Protein AF-A0A6B0ULX7-F1 (afdb_monomer_lite)

Structure (mmCIF, N/CA/C/O backbone):
data_AF-A0A6B0ULX7-F1
#
_entry.id   AF-A0A6B0ULX7-F1
#
loop_
_atom_site.group_PDB
_atom_site.id
_atom_site.type_symbol
_atom_site.label_atom_id
_atom_site.label_alt_id
_atom_site.label_comp_id
_atom_site.label_asym_id
_atom_site.label_entity_id
_atom_site.label_seq_id
_atom_site.pdbx_PDB_ins_code
_atom_site.Cartn_x
_atom_site.Cartn_y
_atom_site.Cartn_z
_atom_site.occupancy
_atom_site.B_iso_or_equiv
_atom_site.auth_seq_id
_atom_site.auth_comp_id
_atom_site.auth_asym_id
_atom_site.auth_atom_id
_atom_site.pdbx_PDB_model_num
ATOM 1 N N . MET A 1 1 ? -38.763 -68.407 -36.809 1.00 43.56 1 MET A N 1
ATOM 2 C CA . MET A 1 1 ? -37.306 -68.536 -36.599 1.00 43.56 1 MET A CA 1
ATOM 3 C C . MET A 1 1 ? -36.903 -67.438 -35.627 1.00 43.56 1 MET A C 1
ATOM 5 O O . MET A 1 1 ? -36.854 -66.283 -36.019 1.00 43.56 1 MET A O 1
ATOM 9 N N . PHE A 1 2 ? -36.802 -67.771 -34.339 1.00 36.34 2 PHE A N 1
ATOM 10 C CA . PHE A 1 2 ? -36.531 -66.817 -33.260 1.00 36.34 2 PHE A CA 1
ATOM 11 C C . PHE A 1 2 ? -35.017 -66.651 -33.113 1.00 36.34 2 PHE A C 1
ATOM 13 O O . PHE A 1 2 ? -34.326 -67.631 -32.850 1.00 36.34 2 PHE A O 1
ATOM 20 N N . VAL A 1 3 ? -34.499 -65.438 -33.305 1.00 40.62 3 VAL A N 1
ATOM 21 C CA . VAL A 1 3 ? -33.088 -65.125 -33.046 1.00 40.62 3 VAL A CA 1
ATOM 22 C C . VAL A 1 3 ? -33.000 -64.550 -31.637 1.00 40.62 3 VAL A C 1
ATOM 24 O O . VAL A 1 3 ? -33.463 -63.442 -31.378 1.00 40.62 3 VAL A O 1
ATOM 27 N N . ALA A 1 4 ? -32.459 -65.343 -30.714 1.00 41.19 4 ALA A N 1
ATOM 28 C CA . ALA A 1 4 ? -32.160 -64.922 -29.354 1.00 41.19 4 ALA A CA 1
ATOM 29 C C . ALA A 1 4 ? -30.927 -64.007 -29.373 1.00 41.19 4 ALA A C 1
ATOM 31 O O . ALA A 1 4 ? -29.826 -64.450 -29.694 1.00 41.19 4 ALA A O 1
ATOM 32 N N . VAL A 1 5 ? -31.110 -62.730 -29.041 1.00 51.34 5 VAL A N 1
ATOM 33 C CA . VAL A 1 5 ? -30.002 -61.791 -28.834 1.00 51.34 5 VAL A CA 1
ATOM 34 C C . VAL A 1 5 ? -29.689 -61.782 -27.341 1.00 51.34 5 VAL A C 1
ATOM 36 O O . VAL A 1 5 ? -30.447 -61.245 -26.536 1.00 51.34 5 VAL A O 1
ATOM 39 N N . LEU A 1 6 ? -28.595 -62.444 -26.967 1.00 43.62 6 LEU A N 1
ATOM 40 C CA . LEU A 1 6 ? -28.066 -62.436 -25.607 1.00 43.62 6 LEU A CA 1
ATOM 41 C C . LEU A 1 6 ? -27.432 -61.066 -25.327 1.00 43.62 6 LEU A C 1
ATOM 43 O O . LEU A 1 6 ? -26.427 -60.703 -25.935 1.00 43.62 6 LEU A O 1
ATOM 47 N N . PHE A 1 7 ? -28.017 -60.310 -24.399 1.00 40.91 7 PHE A N 1
ATOM 48 C CA . PHE A 1 7 ? -27.411 -59.103 -23.843 1.00 40.91 7 PHE A CA 1
ATOM 49 C C . PHE A 1 7 ? -26.293 -59.503 -22.875 1.00 40.91 7 PHE A C 1
ATOM 51 O O . PHE A 1 7 ? -26.561 -60.060 -21.812 1.00 40.91 7 PHE A O 1
ATOM 58 N N . ILE A 1 8 ? -25.041 -59.206 -23.225 1.00 42.62 8 ILE A N 1
ATOM 59 C CA . ILE A 1 8 ? -23.919 -59.245 -22.281 1.00 42.62 8 ILE A CA 1
ATOM 60 C C . ILE A 1 8 ? -23.805 -57.843 -21.664 1.00 42.62 8 ILE A C 1
ATOM 62 O O . ILE A 1 8 ? -23.495 -56.900 -22.395 1.00 42.62 8 ILE A O 1
ATOM 66 N N . PRO A 1 9 ? -24.039 -57.652 -20.352 1.00 42.03 9 PRO A N 1
ATOM 67 C CA . PRO A 1 9 ? -23.754 -56.380 -19.713 1.00 42.03 9 PRO A CA 1
ATOM 68 C C . PRO A 1 9 ? -22.242 -56.296 -19.489 1.00 42.03 9 PRO A C 1
ATOM 70 O O . PRO A 1 9 ? -21.699 -56.928 -18.585 1.00 42.03 9 PRO A O 1
ATOM 73 N N . VAL A 1 10 ? -21.540 -55.522 -20.316 1.00 46.59 10 VAL A N 1
ATOM 74 C CA . VAL A 1 10 ? -20.155 -55.145 -20.014 1.00 46.59 10 VAL A CA 1
ATOM 75 C C . VAL A 1 10 ? -20.205 -53.967 -19.046 1.00 46.59 10 VAL A C 1
ATOM 77 O O . VAL A 1 10 ? -20.357 -52.814 -19.440 1.00 46.59 10 VAL A O 1
ATOM 80 N N . VAL A 1 11 ? -20.111 -54.275 -17.754 1.00 48.19 11 VAL A N 1
ATOM 81 C CA . VAL A 1 11 ? -19.769 -53.302 -16.713 1.00 48.19 11 VAL A CA 1
ATOM 82 C C . VAL A 1 11 ? -18.309 -52.903 -16.935 1.00 48.19 11 VAL A C 1
ATOM 84 O O . VAL A 1 11 ? -17.401 -53.662 -16.606 1.00 48.19 11 VAL A O 1
ATOM 87 N N . ALA A 1 12 ? -18.075 -51.726 -17.516 1.00 52.12 12 ALA A N 1
ATOM 88 C CA . ALA A 1 12 ? -16.763 -51.085 -17.538 1.00 52.12 12 ALA A CA 1
ATOM 89 C C . ALA A 1 12 ? -16.766 -49.955 -16.500 1.00 52.12 12 ALA A C 1
ATOM 91 O O . ALA A 1 12 ? -17.536 -49.002 -16.599 1.00 52.12 12 ALA A O 1
ATOM 92 N N . GLY A 1 13 ? -15.960 -50.147 -15.456 1.00 39.81 13 GLY A N 1
ATOM 93 C CA . GLY A 1 13 ? -15.880 -49.303 -14.270 1.00 39.81 13 GLY A CA 1
ATOM 94 C C . G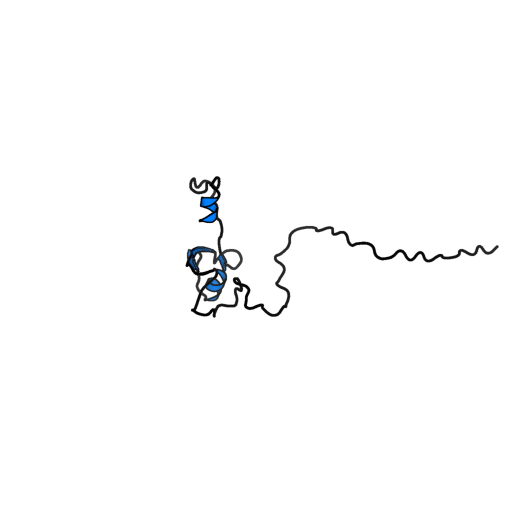LY A 1 13 ? -15.346 -47.887 -14.502 1.00 39.81 13 GLY A C 1
ATOM 95 O O . GLY A 1 13 ? -14.787 -47.553 -15.543 1.00 39.81 13 GLY A O 1
ATOM 96 N N . ASN A 1 14 ? -15.523 -47.076 -13.459 1.00 49.00 14 ASN A N 1
ATOM 97 C CA . ASN A 1 14 ? -15.045 -45.705 -13.310 1.00 49.00 14 ASN A CA 1
ATOM 98 C C . ASN A 1 14 ? -13.589 -45.521 -13.766 1.00 49.00 14 ASN A C 1
ATOM 100 O O . ASN A 1 14 ? -12.676 -46.082 -13.160 1.00 49.00 14 ASN A O 1
ATOM 104 N N . VAL A 1 15 ? -13.372 -44.639 -14.745 1.00 38.78 15 VAL A N 1
ATOM 105 C CA . VAL A 1 15 ? -12.058 -44.085 -15.096 1.00 38.78 15 VAL A CA 1
ATOM 106 C C . VAL A 1 15 ? -12.240 -42.595 -15.403 1.00 38.78 15 VAL A C 1
ATOM 108 O O . VAL A 1 15 ? -12.795 -42.226 -16.426 1.00 38.78 15 VAL A O 1
ATOM 111 N N . PHE A 1 16 ? -11.784 -41.781 -14.449 1.00 40.47 16 PHE A N 1
ATOM 112 C CA . PHE A 1 16 ? -11.215 -40.436 -14.579 1.00 40.47 16 PHE A CA 1
ATOM 113 C C . PHE A 1 16 ? -12.002 -39.319 -15.301 1.00 40.47 16 PHE A C 1
ATOM 115 O O . PHE A 1 16 ? -12.246 -39.313 -16.501 1.00 40.47 16 PHE A O 1
ATOM 122 N N . MET A 1 17 ? -12.309 -38.301 -14.495 1.00 43.44 17 MET A N 1
ATOM 123 C CA . MET A 1 17 ? -12.742 -36.957 -14.859 1.00 43.44 17 MET A CA 1
ATOM 124 C C . MET A 1 17 ? -11.572 -36.184 -15.487 1.00 43.44 17 MET A C 1
ATOM 126 O O . MET A 1 17 ? -10.566 -35.991 -14.811 1.00 43.44 17 MET A O 1
ATOM 130 N N . GLU A 1 18 ? -11.720 -35.690 -16.720 1.00 35.31 18 GLU A N 1
ATOM 131 C CA . GLU A 1 18 ? -10.783 -34.729 -17.321 1.00 35.31 18 GLU A CA 1
ATOM 132 C C . GLU A 1 18 ? -11.512 -33.400 -17.574 1.00 35.31 18 GLU A C 1
ATOM 134 O O . GLU A 1 18 ? -12.526 -33.309 -18.268 1.00 35.31 18 GLU A O 1
ATOM 139 N N . SER A 1 19 ? -11.007 -32.366 -16.917 1.00 45.66 19 SER A N 1
ATOM 140 C CA . SER A 1 19 ? -11.533 -31.011 -16.826 1.00 45.66 19 SER A CA 1
ATOM 141 C C . SER A 1 19 ? -11.401 -30.211 -18.127 1.00 45.66 19 SER A C 1
ATOM 143 O O . SER A 1 19 ? -10.290 -29.994 -18.605 1.00 45.66 19 SER A O 1
ATOM 145 N N . SER A 1 20 ? -12.490 -29.612 -18.618 1.00 37.16 20 SER A N 1
ATOM 146 C CA . SER A 1 20 ? -12.404 -28.458 -19.526 1.00 37.16 20 SER A CA 1
ATOM 147 C C 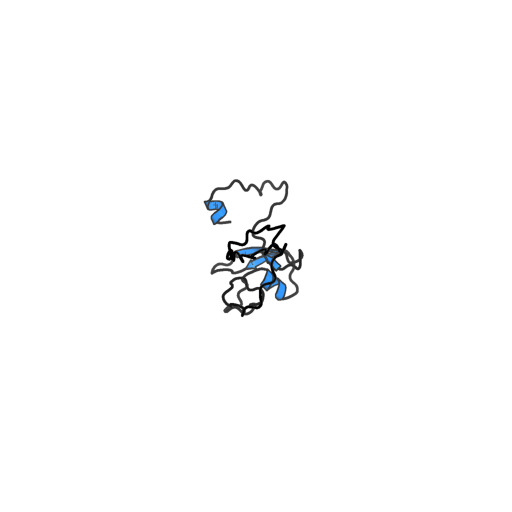. SER A 1 20 ? -12.706 -27.172 -18.756 1.00 37.16 20 SER A C 1
ATOM 149 O O . SER A 1 20 ? -13.832 -26.671 -18.743 1.00 37.16 20 SER A O 1
ATOM 151 N N . PHE A 1 21 ? -11.672 -26.661 -18.088 1.00 39.09 21 PHE A N 1
ATOM 152 C CA . PHE A 1 21 ? -11.641 -25.390 -17.367 1.00 39.09 21 PHE A CA 1
ATOM 153 C C . PHE A 1 21 ? -11.824 -24.223 -18.354 1.00 39.09 21 PHE A C 1
ATOM 155 O O . PHE A 1 21 ? -10.864 -23.653 -18.874 1.00 39.09 21 PHE A O 1
ATOM 162 N N . ARG A 1 22 ? -13.074 -23.869 -18.672 1.00 39.75 22 ARG A N 1
ATOM 163 C CA . ARG A 1 22 ? -13.369 -22.620 -19.379 1.00 39.75 22 ARG A CA 1
ATOM 164 C C . ARG A 1 22 ? -13.449 -21.477 -18.369 1.00 39.75 22 ARG A C 1
ATOM 166 O O . ARG A 1 22 ? -14.460 -21.328 -17.703 1.00 39.75 22 ARG A O 1
ATOM 173 N N . ARG A 1 23 ? -12.418 -20.629 -18.435 1.00 40.56 23 ARG A N 1
ATOM 174 C CA . ARG A 1 23 ? -12.406 -19.188 -18.127 1.00 40.56 23 ARG A CA 1
ATOM 175 C C . ARG A 1 23 ? -12.579 -18.788 -16.657 1.00 40.56 23 ARG A C 1
ATOM 177 O O . ARG A 1 23 ? -13.682 -18.773 -16.147 1.00 40.56 23 ARG A O 1
ATOM 184 N N . VAL A 1 24 ? -11.456 -18.299 -16.119 1.00 38.41 24 VAL A N 1
ATOM 185 C CA . VAL A 1 24 ? -11.307 -17.297 -15.048 1.00 38.41 24 VAL A CA 1
ATOM 186 C C . VAL A 1 24 ? -11.930 -17.691 -13.702 1.00 38.41 24 VAL A C 1
ATOM 188 O O . VAL A 1 24 ? -13.150 -17.726 -13.588 1.00 38.41 24 VAL A O 1
ATOM 191 N N . PRO A 1 25 ? -11.128 -17.922 -12.645 1.00 38.44 25 PRO A N 1
ATOM 192 C CA . PRO A 1 25 ? -11.690 -18.002 -11.311 1.00 38.44 25 PRO A CA 1
ATOM 193 C C . PRO A 1 25 ? -12.182 -16.602 -10.934 1.00 38.44 25 PRO A C 1
ATOM 195 O O . PRO A 1 25 ? -11.396 -15.710 -10.614 1.00 38.44 25 PRO A O 1
ATOM 198 N N . GLU A 1 26 ? -13.496 -16.411 -10.990 1.00 41.69 26 GLU A N 1
ATOM 199 C CA . GLU A 1 26 ? -14.169 -15.489 -10.089 1.00 41.69 26 GLU A CA 1
ATOM 200 C C . GLU A 1 26 ? -13.689 -15.850 -8.682 1.00 41.69 26 GLU A C 1
ATOM 202 O O . GLU A 1 26 ? -13.646 -17.030 -8.330 1.00 41.69 26 GLU A O 1
ATOM 207 N N . ILE A 1 27 ? -13.203 -14.852 -7.945 1.00 47.12 27 ILE A N 1
ATOM 208 C CA . ILE A 1 27 ? -12.759 -14.937 -6.549 1.00 47.12 27 ILE A CA 1
ATOM 209 C C . ILE A 1 27 ? -13.863 -15.620 -5.747 1.00 47.12 27 ILE A C 1
ATOM 211 O O . ILE A 1 27 ? -14.766 -14.964 -5.239 1.00 47.12 27 ILE A O 1
ATOM 215 N N . THR A 1 28 ? -13.804 -16.950 -5.697 1.00 44.81 28 THR A N 1
ATOM 216 C CA . THR A 1 28 ? -14.829 -17.791 -5.104 1.00 44.81 28 THR A CA 1
ATOM 217 C C . THR A 1 28 ? -15.033 -17.319 -3.685 1.00 44.81 28 THR A C 1
ATOM 219 O O . THR A 1 28 ? -14.113 -17.336 -2.858 1.00 44.81 28 THR A O 1
ATOM 222 N N . GLU A 1 29 ? -16.252 -16.845 -3.469 1.00 48.97 29 GLU A N 1
ATOM 223 C CA . GLU A 1 29 ? -16.895 -16.631 -2.195 1.00 48.97 29 GLU A CA 1
ATOM 224 C C . GLU A 1 29 ? -16.397 -17.696 -1.212 1.00 48.97 29 GLU A C 1
ATOM 226 O O . GLU A 1 29 ? -16.453 -18.901 -1.476 1.00 48.97 29 GLU A O 1
ATOM 231 N N . ARG A 1 30 ? -15.769 -17.239 -0.125 1.00 54.09 30 ARG A N 1
ATOM 232 C CA . ARG A 1 30 ? -15.186 -18.126 0.881 1.00 54.09 30 ARG A CA 1
ATOM 233 C C . ARG A 1 30 ? -16.297 -19.044 1.382 1.00 54.09 30 ARG A C 1
ATOM 235 O O . ARG A 1 30 ? -17.223 -18.561 2.021 1.00 54.09 30 ARG A O 1
ATOM 242 N N . GLN A 1 31 ? -16.168 -20.337 1.095 1.00 45.53 31 GLN A N 1
ATOM 243 C CA . GLN A 1 31 ? -17.033 -21.379 1.634 1.00 45.53 31 GLN A CA 1
ATOM 244 C C . GLN A 1 31 ? -17.195 -21.204 3.150 1.00 45.53 31 GLN A C 1
ATOM 246 O O . GLN A 1 31 ? -16.211 -20.930 3.845 1.00 45.53 31 GLN A O 1
ATOM 251 N N . ASP A 1 32 ? -18.434 -21.377 3.620 1.00 53.84 32 ASP A N 1
ATOM 252 C CA . ASP A 1 32 ? -18.910 -21.382 5.010 1.00 53.84 32 ASP A CA 1
ATOM 253 C C . ASP A 1 32 ? -18.175 -22.415 5.895 1.00 53.84 32 ASP A C 1
ATOM 255 O O . ASP A 1 32 ? -18.725 -23.411 6.362 1.00 53.84 32 ASP A O 1
ATOM 259 N N . GLY A 1 33 ? -16.884 -22.194 6.129 1.00 56.03 33 GLY A N 1
ATOM 260 C CA . GLY A 1 33 ? -16.093 -22.853 7.160 1.00 56.03 33 GLY A CA 1
ATOM 261 C C . GLY A 1 33 ? -15.966 -21.948 8.390 1.00 56.03 33 GLY A C 1
ATOM 262 O O . GLY A 1 33 ? -15.971 -20.720 8.253 1.00 56.03 33 GLY A O 1
ATOM 263 N N . PRO A 1 34 ? -15.803 -22.503 9.607 1.00 51.34 34 PRO A N 1
ATOM 264 C CA . PRO A 1 34 ? -15.559 -21.690 10.793 1.00 51.34 34 PRO A CA 1
ATOM 265 C C . PRO A 1 34 ? -14.341 -20.796 10.541 1.00 51.34 34 PRO A C 1
ATOM 267 O O . PRO A 1 34 ? -13.265 -21.296 10.198 1.00 51.34 34 PRO A O 1
ATOM 270 N N . ARG A 1 35 ? -14.512 -19.469 10.676 1.00 54.09 35 ARG A N 1
ATOM 271 C CA . ARG A 1 35 ? -13.434 -18.485 10.495 1.00 54.09 35 ARG A CA 1
ATOM 272 C C . ARG A 1 35 ? -12.235 -18.903 11.334 1.00 54.09 35 ARG A C 1
ATOM 274 O O . ARG A 1 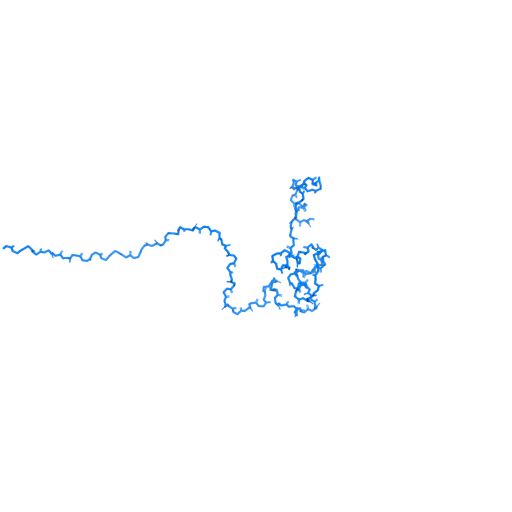35 ? -12.214 -18.742 12.552 1.00 54.09 35 ARG A O 1
ATOM 281 N N . LYS A 1 36 ? -11.214 -19.429 10.668 1.00 51.19 36 LYS A N 1
ATOM 282 C CA . LYS A 1 36 ? -9.929 -19.704 11.290 1.00 51.19 36 LYS A CA 1
ATOM 283 C C . LYS A 1 36 ? -9.310 -18.357 11.665 1.00 51.19 36 LYS A C 1
ATOM 285 O O . LYS A 1 36 ? -8.843 -17.612 10.807 1.00 51.19 36 LYS A O 1
ATOM 290 N N . THR A 1 37 ? -9.334 -18.047 12.961 1.00 50.25 37 THR A N 1
ATOM 291 C CA . THR A 1 37 ? -8.893 -16.786 13.599 1.00 50.25 37 THR A CA 1
ATOM 292 C C . THR A 1 37 ? -7.422 -16.422 13.339 1.00 50.25 37 THR A C 1
ATOM 294 O O . THR A 1 37 ? -6.974 -15.326 13.675 1.00 50.25 37 THR A O 1
ATOM 297 N N . TYR A 1 38 ? -6.680 -17.329 12.706 1.00 53.44 38 TYR A N 1
ATOM 298 C CA . TYR A 1 38 ? -5.265 -17.252 12.353 1.00 53.44 38 TYR A CA 1
ATOM 299 C C . TYR A 1 38 ? -5.002 -16.813 10.907 1.00 53.44 38 TYR A C 1
ATOM 301 O O . TYR A 1 38 ? -3.843 -16.683 10.518 1.00 53.44 38 TYR A O 1
ATOM 309 N N . MET A 1 39 ? -6.028 -16.519 10.103 1.00 62.88 39 MET A N 1
ATOM 310 C CA . MET A 1 39 ? -5.788 -15.848 8.827 1.00 62.88 39 MET A CA 1
ATOM 311 C C . MET A 1 39 ? -5.294 -14.427 9.115 1.00 62.88 39 MET A C 1
ATOM 313 O O . MET A 1 39 ? -6.051 -13.558 9.549 1.00 62.88 39 MET A O 1
ATOM 317 N N . LEU A 1 40 ? -3.994 -14.196 8.902 1.00 67.44 40 LEU A N 1
ATOM 318 C CA . LEU A 1 40 ? -3.342 -12.897 9.083 1.00 67.44 40 LEU A CA 1
ATOM 319 C C . LEU A 1 40 ? -4.154 -11.775 8.418 1.00 67.44 40 LEU A C 1
ATOM 321 O O . LEU A 1 40 ? -4.326 -10.710 9.005 1.00 67.44 40 LEU 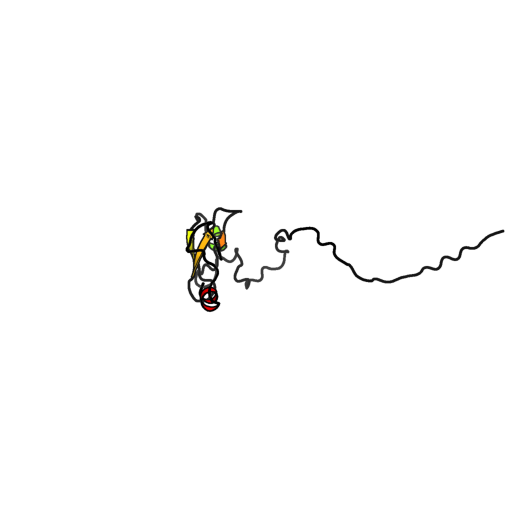A O 1
ATOM 325 N N . PHE A 1 41 ? -4.743 -12.080 7.262 1.00 68.25 41 PHE A N 1
ATOM 326 C CA . PHE A 1 41 ? -5.522 -11.174 6.428 1.00 68.25 41 PHE A CA 1
ATOM 327 C C . PHE A 1 41 ? -7.043 -11.261 6.617 1.00 68.25 41 PHE A C 1
ATOM 329 O O . PHE A 1 41 ? -7.766 -10.863 5.711 1.00 68.25 41 PHE A O 1
ATOM 336 N N . ASP A 1 42 ? -7.554 -11.764 7.749 1.00 78.25 42 ASP A N 1
ATOM 337 C CA . ASP A 1 42 ? -8.999 -11.709 8.014 1.00 78.25 42 ASP A CA 1
ATOM 338 C C . ASP A 1 42 ? -9.459 -10.238 8.102 1.00 78.25 42 ASP A C 1
ATOM 340 O O . ASP A 1 42 ? -9.079 -9.526 9.045 1.00 78.25 42 ASP A O 1
ATOM 344 N N . PRO A 1 43 ? -10.281 -9.764 7.145 1.00 73.69 43 PRO A N 1
ATOM 345 C CA . PRO A 1 43 ? -10.744 -8.386 7.132 1.00 73.69 43 PRO A CA 1
ATOM 346 C C . PRO A 1 43 ? -11.658 -8.085 8.328 1.00 73.69 43 PRO A C 1
ATOM 348 O O . PRO A 1 43 ? -11.754 -6.937 8.746 1.00 73.69 43 PRO A O 1
ATOM 351 N N . CYS A 1 44 ? -12.325 -9.090 8.902 1.00 77.19 44 CYS A N 1
ATOM 352 C CA . CYS A 1 44 ? -13.313 -8.903 9.965 1.00 77.19 44 CYS A CA 1
ATOM 353 C C . CYS A 1 44 ? -12.699 -8.877 11.367 1.00 77.19 44 CYS A C 1
ATOM 355 O O . CYS A 1 44 ? -13.352 -8.433 12.310 1.00 77.19 44 CYS A O 1
ATOM 357 N N . ASN A 1 45 ? -11.454 -9.327 11.521 1.00 75.19 45 ASN A N 1
ATOM 358 C CA . ASN A 1 45 ? -10.775 -9.327 12.809 1.00 75.19 45 ASN A CA 1
ATOM 359 C C . ASN A 1 45 ? -10.102 -7.971 13.082 1.00 75.19 45 ASN A C 1
ATOM 361 O O . ASN A 1 45 ? -8.886 -7.830 12.952 1.00 75.19 45 ASN A O 1
ATOM 365 N N . THR A 1 46 ? -10.898 -6.964 13.449 1.00 73.56 46 THR A N 1
ATOM 366 C CA . THR A 1 46 ? -10.405 -5.617 13.792 1.00 73.56 46 THR A CA 1
ATOM 367 C C . THR A 1 46 ? -9.877 -5.506 15.224 1.00 73.56 46 THR A C 1
ATOM 369 O O . THR A 1 46 ? -9.171 -4.550 15.534 1.00 73.56 46 THR A O 1
ATOM 372 N N . ASN A 1 47 ? -10.183 -6.479 16.088 1.00 68.31 47 ASN A N 1
ATOM 373 C CA . ASN A 1 47 ? -9.851 -6.474 17.515 1.00 68.31 47 ASN A CA 1
ATOM 374 C C . ASN A 1 47 ? -8.626 -7.354 17.810 1.00 68.31 47 ASN A C 1
ATOM 376 O O . ASN A 1 47 ? -8.664 -8.225 18.679 1.00 68.31 47 ASN A O 1
ATOM 380 N N . LYS A 1 48 ? -7.528 -7.159 17.068 1.00 69.75 48 LYS A N 1
ATOM 381 C CA . LYS A 1 48 ? -6.279 -7.872 17.364 1.00 69.75 48 LYS A CA 1
ATOM 382 C C . LYS A 1 48 ? -5.640 -7.338 18.657 1.00 69.75 48 LYS A C 1
ATOM 384 O O . LYS A 1 48 ? -5.685 -6.124 18.883 1.00 69.75 48 LYS A O 1
ATOM 389 N N . PRO A 1 49 ? -5.005 -8.205 19.475 1.00 66.44 49 PRO A N 1
ATOM 390 C CA . PRO A 1 49 ? -4.233 -7.776 20.639 1.00 66.44 49 PRO A CA 1
ATOM 391 C C . PRO A 1 49 ? -3.268 -6.646 20.265 1.00 66.44 49 PRO A C 1
ATOM 393 O O . PRO A 1 49 ? -2.588 -6.720 19.240 1.00 66.44 49 PRO A O 1
ATOM 396 N N . GLY A 1 50 ? -3.258 -5.574 21.059 1.00 69.12 50 GLY A N 1
ATOM 397 C CA . GLY A 1 50 ? -2.470 -4.370 20.773 1.00 69.12 50 GLY A CA 1
ATOM 398 C C . GLY A 1 50 ? -3.086 -3.397 19.754 1.00 69.12 50 GLY A C 1
ATOM 399 O O . GLY A 1 50 ? -2.360 -2.552 19.243 1.00 69.12 50 GLY A O 1
ATOM 400 N N . ASN A 1 51 ? -4.389 -3.500 19.438 1.00 69.50 51 ASN A N 1
ATOM 401 C CA . ASN A 1 51 ? -5.113 -2.620 18.493 1.00 69.50 51 ASN A CA 1
ATOM 402 C C . ASN A 1 51 ? -4.398 -2.477 17.137 1.00 69.50 51 ASN A C 1
ATOM 404 O O . ASN A 1 51 ? -4.251 -1.400 16.552 1.00 69.50 51 ASN A O 1
ATOM 408 N N . ARG A 1 52 ? -3.885 -3.604 16.653 1.00 80.19 52 ARG A N 1
ATOM 409 C CA . ARG A 1 52 ? -2.985 -3.628 15.514 1.00 80.19 52 ARG A CA 1
ATOM 410 C C . ARG A 1 52 ? -3.749 -3.731 14.202 1.00 80.19 52 ARG A C 1
ATOM 412 O O . ARG A 1 52 ? -4.538 -4.653 14.010 1.00 80.19 52 ARG A O 1
ATOM 419 N N . THR A 1 53 ? -3.459 -2.823 13.275 1.00 88.00 53 THR A N 1
ATOM 420 C CA . THR A 1 53 ? -4.042 -2.843 11.927 1.00 88.00 53 THR A CA 1
ATOM 421 C C . THR A 1 53 ? -3.070 -3.509 10.954 1.00 88.00 53 THR A C 1
ATOM 423 O O . THR A 1 53 ? -1.968 -3.014 10.753 1.00 88.00 53 THR A O 1
ATOM 426 N N . ILE A 1 54 ? -3.458 -4.652 10.390 1.00 89.50 54 ILE A N 1
ATOM 427 C CA . ILE A 1 54 ? -2.615 -5.555 9.589 1.00 89.50 54 ILE A CA 1
ATOM 428 C C . ILE A 1 54 ? -2.694 -5.234 8.093 1.00 89.50 54 ILE A C 1
ATOM 430 O O . ILE A 1 54 ? -1.733 -5.465 7.369 1.00 89.50 54 ILE A O 1
ATOM 434 N N . ASN A 1 55 ? -3.837 -4.745 7.609 1.00 90.50 55 ASN A N 1
ATOM 435 C CA . ASN A 1 55 ? -4.082 -4.527 6.182 1.00 90.50 55 ASN A CA 1
ATOM 436 C C . ASN A 1 55 ? -5.084 -3.385 5.933 1.00 90.50 55 ASN A C 1
ATOM 438 O O . ASN A 1 55 ? -5.792 -2.952 6.846 1.00 90.50 55 ASN A O 1
ATOM 442 N N . CYS A 1 56 ? -5.164 -2.921 4.684 1.00 92.56 56 CYS A N 1
ATOM 443 C CA . CYS A 1 56 ? -6.034 -1.814 4.284 1.00 92.56 56 CYS A CA 1
ATOM 444 C C . CYS A 1 56 ? -7.532 -2.124 4.439 1.00 92.56 56 CYS A C 1
ATOM 446 O O . CYS A 1 56 ? -8.308 -1.233 4.774 1.00 92.56 56 CYS A O 1
ATOM 448 N N . SER A 1 57 ? -7.953 -3.383 4.299 1.00 91.81 57 SER A N 1
ATOM 449 C CA . SER A 1 57 ? -9.365 -3.762 4.464 1.00 91.81 57 SER A CA 1
ATOM 450 C C . SER A 1 57 ? -9.878 -3.568 5.899 1.00 91.81 57 SER A C 1
ATOM 452 O O . SER A 1 57 ? -11.044 -3.233 6.110 1.00 91.81 57 SER A O 1
ATOM 454 N N . GLN A 1 58 ? -9.001 -3.699 6.899 1.00 90.00 58 GLN A N 1
ATOM 455 C CA . GLN A 1 58 ? -9.332 -3.389 8.291 1.00 90.00 58 GLN A CA 1
ATOM 456 C C . GLN A 1 58 ? -9.481 -1.882 8.520 1.00 90.00 58 GLN A C 1
ATOM 458 O O . GLN A 1 58 ? -10.332 -1.469 9.305 1.00 90.00 58 GLN A O 1
ATOM 463 N N . ILE A 1 59 ? -8.682 -1.062 7.826 1.00 91.25 59 ILE A N 1
ATOM 464 C CA . ILE A 1 59 ? -8.814 0.402 7.844 1.00 91.25 59 ILE A CA 1
ATOM 465 C C . ILE A 1 59 ? -10.154 0.796 7.214 1.00 91.25 59 ILE A C 1
ATOM 467 O O . ILE A 1 59 ? -10.904 1.548 7.828 1.00 91.25 59 ILE A O 1
ATOM 471 N N . GLN A 1 60 ? -10.497 0.213 6.059 1.00 90.81 60 GLN A N 1
ATOM 472 C CA . GLN A 1 60 ? -11.761 0.470 5.357 1.00 90.81 60 GLN A CA 1
ATOM 473 C C . GLN A 1 60 ? -12.991 0.259 6.251 1.00 90.81 60 GLN A C 1
ATOM 475 O O . GLN A 1 60 ? -13.950 1.028 6.227 1.00 90.81 60 GLN A O 1
ATOM 480 N N . ARG A 1 61 ? -12.952 -0.768 7.107 1.00 88.00 61 ARG A N 1
ATOM 481 C CA . ARG A 1 61 ? -14.052 -1.104 8.024 1.00 88.00 61 ARG A CA 1
ATOM 482 C C . ARG A 1 61 ? -14.214 -0.150 9.201 1.00 88.00 61 ARG A C 1
ATOM 484 O O . ARG A 1 61 ? -15.302 -0.101 9.770 1.00 88.00 61 ARG A O 1
ATOM 491 N N . LYS A 1 62 ? -13.181 0.619 9.562 1.00 81.69 62 LYS A N 1
ATOM 492 C CA . LYS A 1 62 ? -13.253 1.614 10.648 1.00 81.69 62 LYS A CA 1
ATOM 493 C C . LYS A 1 62 ? -14.088 2.858 10.270 1.00 81.69 62 LYS A C 1
ATOM 495 O O . LYS A 1 62 ? -14.315 3.691 11.141 1.00 81.69 62 LYS A O 1
ATOM 500 N N . LYS A 1 63 ? -14.640 2.897 9.040 1.00 73.12 63 LYS A N 1
ATOM 501 C CA . LYS A 1 63 ? -15.437 3.975 8.413 1.00 73.12 63 LYS A CA 1
ATOM 502 C C . LYS A 1 63 ? -14.607 5.247 8.154 1.00 73.12 63 LYS A C 1
ATOM 504 O O . LYS A 1 63 ? -13.631 5.510 8.845 1.00 73.12 63 LYS A O 1
ATOM 509 N N . ASN A 1 64 ? -14.995 6.030 7.141 1.00 78.62 64 ASN A N 1
ATOM 510 C CA . ASN A 1 64 ? -14.358 7.297 6.726 1.00 78.62 64 ASN A CA 1
ATOM 511 C C . ASN A 1 64 ? -12.873 7.207 6.307 1.00 78.62 64 ASN A C 1
ATOM 513 O O . ASN A 1 64 ? -12.076 8.094 6.605 1.00 78.62 64 ASN A O 1
ATOM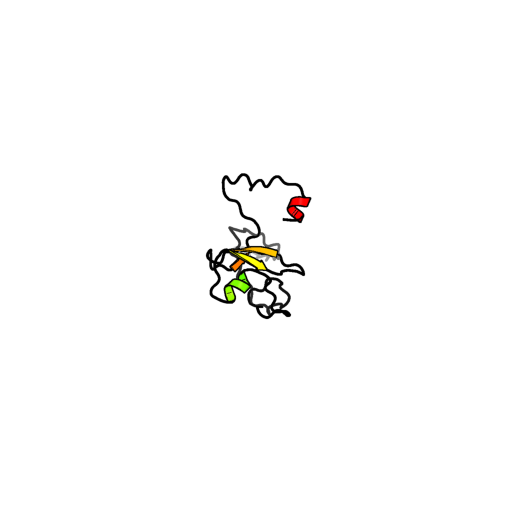 517 N N . SER A 1 65 ? -12.492 6.149 5.598 1.00 87.06 65 SER A N 1
ATOM 518 C CA . SER A 1 65 ? -11.167 5.999 4.990 1.00 87.06 65 SER A CA 1
ATOM 519 C C . SER A 1 65 ? -11.124 6.562 3.566 1.00 87.06 65 SER A C 1
ATOM 521 O O . SER A 1 65 ? -12.076 6.434 2.800 1.00 87.06 65 SER A O 1
ATOM 523 N N . THR A 1 66 ? -9.993 7.158 3.190 1.00 94.44 66 THR A N 1
ATOM 524 C CA . THR A 1 66 ? -9.735 7.707 1.850 1.00 94.44 66 THR A CA 1
ATOM 525 C C . THR A 1 66 ? -8.506 7.041 1.249 1.00 94.44 66 THR A C 1
ATOM 527 O O . THR A 1 66 ? -7.596 6.656 1.975 1.00 94.44 66 THR A O 1
ATOM 530 N N . SER A 1 67 ? -8.431 6.916 -0.074 1.00 95.94 67 SER A N 1
ATOM 531 C CA . SER A 1 67 ? -7.247 6.339 -0.722 1.00 95.94 67 SER A CA 1
ATOM 532 C C . SER A 1 67 ? -5.993 7.157 -0.392 1.00 95.94 67 SER A C 1
ATOM 534 O O . SER A 1 67 ? -6.005 8.384 -0.468 1.00 95.94 67 SER A O 1
ATOM 536 N N . GLY A 1 68 ? -4.905 6.494 0.001 1.00 95.25 68 GLY A N 1
ATOM 537 C CA . GLY A 1 68 ? -3.730 7.184 0.539 1.00 95.25 68 GLY A CA 1
ATOM 538 C C . GLY A 1 68 ? -2.674 6.247 1.112 1.00 95.25 68 GLY A C 1
ATOM 539 O O . GLY A 1 68 ? -2.791 5.029 1.012 1.00 95.25 68 GLY A O 1
ATOM 540 N N . VAL A 1 69 ? -1.616 6.812 1.696 1.00 95.88 69 VAL A N 1
ATOM 541 C CA . VAL A 1 69 ? -0.567 6.032 2.368 1.00 95.88 69 VAL A CA 1
ATOM 542 C C . VAL A 1 69 ? -0.932 5.846 3.835 1.00 95.88 69 VAL A C 1
ATOM 544 O O . VAL A 1 69 ? -1.175 6.818 4.545 1.00 95.88 69 VAL A O 1
ATOM 547 N N . TYR A 1 70 ? -0.921 4.598 4.290 1.00 94.50 70 TYR A N 1
ATOM 548 C CA . TYR A 1 70 ? -1.204 4.211 5.665 1.00 94.50 70 TYR A CA 1
ATOM 549 C C . TYR A 1 70 ? -0.050 3.403 6.244 1.00 94.50 70 TYR A C 1
ATOM 551 O O . TYR A 1 70 ? 0.638 2.668 5.535 1.00 94.50 70 TYR A O 1
ATOM 559 N N . THR A 1 71 ? 0.130 3.502 7.557 1.00 94.12 71 THR A N 1
ATOM 560 C CA . THR A 1 71 ? 1.012 2.600 8.297 1.00 94.12 71 THR A CA 1
ATOM 561 C C . THR A 1 71 ? 0.203 1.391 8.744 1.00 94.12 71 THR A C 1
ATOM 563 O O . THR A 1 71 ? -0.737 1.518 9.528 1.00 94.12 71 THR A O 1
ATOM 566 N N . ILE A 1 72 ? 0.576 0.218 8.246 1.00 92.25 72 ILE A N 1
ATOM 567 C CA . ILE A 1 72 ? 0.046 -1.064 8.700 1.00 92.25 72 ILE A CA 1
ATOM 568 C C . ILE A 1 72 ? 1.144 -1.837 9.411 1.00 92.25 72 ILE A C 1
ATOM 570 O O . ILE A 1 72 ? 2.334 -1.576 9.260 1.00 92.25 72 ILE A O 1
ATOM 574 N N . HIS A 1 73 ? 0.742 -2.821 10.189 1.00 90.69 73 HIS A N 1
ATOM 575 C CA . HIS A 1 73 ? 1.652 -3.641 10.948 1.00 90.69 73 HIS A CA 1
ATOM 576 C C . HIS A 1 73 ? 1.309 -5.107 10.669 1.00 90.69 73 HIS A C 1
ATOM 578 O O . HIS A 1 73 ? 0.558 -5.709 11.428 1.00 90.69 73 HIS A O 1
ATOM 584 N N . PRO A 1 74 ? 1.816 -5.699 9.578 1.00 85.62 74 PRO A N 1
ATOM 585 C CA . PRO A 1 74 ? 1.539 -7.092 9.266 1.00 85.62 74 PRO A CA 1
ATOM 586 C C . PRO A 1 74 ? 2.292 -8.078 10.175 1.00 85.62 74 PRO A C 1
ATOM 588 O O . PRO A 1 74 ? 1.701 -9.062 10.605 1.00 85.62 74 PRO A O 1
ATOM 591 N N . LEU A 1 75 ? 3.565 -7.810 10.522 1.00 85.19 75 LEU A N 1
ATOM 592 C CA . LEU A 1 75 ? 4.437 -8.763 11.249 1.00 85.19 75 LEU A CA 1
ATOM 593 C C . LEU A 1 75 ? 4.953 -8.299 12.608 1.00 85.19 75 LEU A C 1
ATOM 595 O O . LEU A 1 75 ? 4.211 -8.435 13.555 1.00 85.19 75 LEU A O 1
ATOM 599 N N . ASN A 1 76 ? 6.117 -7.680 12.744 1.00 82.69 76 ASN A N 1
ATOM 600 C CA . ASN A 1 76 ? 6.487 -6.967 13.983 1.00 82.69 76 ASN A CA 1
ATOM 601 C C . ASN A 1 76 ? 6.737 -5.489 13.681 1.00 82.69 76 ASN A C 1
ATOM 603 O O . ASN A 1 76 ? 6.277 -4.611 14.406 1.00 82.69 76 ASN A O 1
ATOM 607 N N . ASN A 1 77 ? 7.334 -5.220 12.522 1.00 87.56 77 ASN A N 1
ATOM 608 C CA . ASN A 1 77 ? 7.656 -3.873 12.087 1.00 87.56 77 ASN A CA 1
ATOM 609 C C . ASN A 1 77 ? 6.470 -3.192 11.378 1.00 87.56 77 ASN A C 1
ATOM 611 O O . ASN A 1 77 ? 5.695 -3.867 10.686 1.00 87.56 77 ASN A O 1
ATOM 615 N N . PRO A 1 78 ? 6.304 -1.868 11.555 1.00 91.56 78 PRO A N 1
ATOM 616 C CA . PRO A 1 78 ? 5.395 -1.071 10.741 1.00 91.56 78 PRO A CA 1
ATOM 617 C C . PRO A 1 78 ? 5.887 -0.991 9.294 1.00 91.56 78 PRO A C 1
ATOM 619 O O . PRO A 1 78 ? 7.082 -0.857 9.044 1.00 91.56 78 PRO A O 1
ATOM 622 N N . VAL A 1 79 ? 4.951 -1.007 8.351 1.00 92.56 79 VAL A N 1
ATOM 623 C CA . VAL A 1 79 ? 5.208 -0.810 6.922 1.00 92.56 79 VAL A CA 1
ATOM 624 C C . VAL A 1 79 ? 4.256 0.261 6.407 1.00 92.56 79 VAL A C 1
ATOM 626 O O . VAL A 1 79 ? 3.060 0.243 6.713 1.00 92.56 79 VAL A O 1
ATOM 629 N N . LYS A 1 80 ? 4.785 1.210 5.631 1.00 94.50 80 LYS A N 1
ATOM 630 C CA . LYS A 1 80 ? 3.968 2.190 4.913 1.00 94.50 80 LYS A CA 1
ATOM 631 C C . LYS A 1 80 ? 3.498 1.564 3.608 1.00 94.50 80 LYS A C 1
ATOM 633 O O . LYS A 1 80 ? 4.321 1.161 2.796 1.00 94.50 80 LYS A O 1
ATOM 638 N N . VAL A 1 81 ? 2.189 1.504 3.408 1.00 95.12 81 VAL A N 1
ATOM 639 C CA . VAL A 1 81 ? 1.569 0.961 2.195 1.00 95.12 81 VAL A CA 1
ATOM 640 C C . VAL A 1 81 ? 0.587 1.961 1.621 1.00 95.12 81 VAL A C 1
ATOM 642 O O . VAL A 1 81 ? -0.025 2.739 2.353 1.00 95.12 81 VAL A O 1
ATOM 645 N N . ARG A 1 82 ? 0.401 1.931 0.304 1.00 95.56 82 ARG A N 1
ATOM 646 C CA . ARG A 1 82 ? -0.703 2.644 -0.329 1.00 95.56 82 ARG A CA 1
ATOM 647 C C . ARG A 1 82 ? -1.963 1.785 -0.214 1.00 95.56 82 ARG A C 1
ATOM 649 O O . ARG A 1 82 ? -1.969 0.632 -0.637 1.00 95.56 82 ARG A O 1
ATOM 656 N N . CYS A 1 83 ? -3.015 2.349 0.361 1.00 95.50 83 CYS A N 1
ATOM 657 C CA . CYS A 1 83 ? -4.337 1.751 0.391 1.00 95.50 83 CYS A CA 1
ATOM 658 C C . CYS A 1 83 ? -5.231 2.410 -0.654 1.00 95.50 83 CYS A C 1
ATOM 660 O O . CYS A 1 83 ? -5.349 3.638 -0.679 1.00 95.50 83 CYS A O 1
ATOM 662 N N . ASP A 1 84 ? -5.887 1.595 -1.472 1.00 96.19 84 ASP A N 1
ATOM 663 C CA . ASP A 1 84 ? -6.986 2.045 -2.318 1.00 96.19 84 ASP A CA 1
ATOM 664 C C . ASP A 1 84 ? -8.313 1.708 -1.629 1.00 96.19 84 ASP A C 1
ATOM 666 O O . ASP A 1 84 ? -8.668 0.549 -1.410 1.00 96.19 84 ASP A O 1
ATOM 670 N N . MET A 1 85 ? -9.009 2.764 -1.222 1.00 95.25 85 MET A N 1
ATOM 671 C CA . MET A 1 85 ? -10.262 2.738 -0.469 1.00 95.25 85 MET A CA 1
ATOM 672 C C . MET A 1 85 ? -11.477 3.031 -1.354 1.00 95.25 85 MET A C 1
ATOM 674 O O . MET A 1 85 ? -12.599 3.098 -0.853 1.00 95.25 85 MET A O 1
ATOM 678 N N . THR A 1 86 ? -11.245 3.214 -2.657 1.00 94.44 86 THR A N 1
ATOM 679 C CA . THR A 1 86 ? -12.222 3.708 -3.630 1.00 94.44 86 THR A CA 1
ATOM 680 C C . THR A 1 86 ? -12.546 2.687 -4.715 1.00 94.44 86 THR A C 1
ATOM 682 O O . THR A 1 86 ? -13.719 2.499 -5.027 1.00 94.44 86 THR A O 1
ATOM 685 N N . SER A 1 87 ? -11.540 2.013 -5.275 1.00 93.69 87 SER A N 1
ATOM 686 C CA . SER A 1 87 ? -11.734 1.083 -6.394 1.00 93.69 87 SER A CA 1
ATOM 687 C C . SER A 1 87 ? -12.366 -0.223 -5.917 1.00 93.69 87 SER A C 1
ATOM 689 O O . SER A 1 87 ? -11.963 -0.760 -4.887 1.00 93.69 87 SER A O 1
ATOM 691 N N . ASP A 1 88 ? -13.351 -0.741 -6.654 1.00 92.75 88 ASP A N 1
ATOM 692 C CA . ASP A 1 88 ? -13.982 -2.053 -6.432 1.00 92.75 88 ASP A CA 1
ATOM 693 C C . ASP A 1 88 ? -14.379 -2.337 -4.969 1.00 92.75 88 ASP A C 1
ATOM 695 O O . ASP A 1 88 ? -14.121 -3.408 -4.423 1.00 92.75 88 ASP A O 1
ATOM 699 N N . GLY A 1 89 ? -14.977 -1.348 -4.296 1.00 89.06 89 GLY A N 1
ATOM 700 C CA . GLY A 1 89 ? -15.408 -1.465 -2.895 1.00 89.06 89 GLY A CA 1
ATOM 701 C C . GLY A 1 89 ? -14.324 -1.161 -1.849 1.00 89.06 89 GLY A C 1
ATOM 702 O O . GLY A 1 89 ? -14.628 -1.103 -0.654 1.00 89.06 89 GLY A O 1
ATOM 703 N N . GLY A 1 90 ? -13.093 -0.885 -2.282 1.00 92.62 90 GLY A N 1
ATOM 704 C CA . GLY A 1 90 ? -12.002 -0.393 -1.447 1.00 92.62 90 GLY A CA 1
ATOM 705 C C . GLY A 1 90 ? -11.414 -1.422 -0.479 1.00 92.62 90 GLY A C 1
ATOM 706 O O . GLY A 1 90 ? -11.789 -2.591 -0.430 1.00 92.62 90 GLY A O 1
ATOM 707 N N . GLY A 1 91 ? -10.460 -0.970 0.335 1.00 92.56 91 GLY A N 1
ATOM 708 C CA . GLY A 1 91 ? -9.741 -1.830 1.275 1.00 92.56 91 GLY A CA 1
ATOM 709 C C . GLY A 1 91 ? -8.582 -2.604 0.647 1.00 92.56 91 GLY A C 1
ATOM 710 O O . GLY A 1 91 ? -8.051 -3.525 1.274 1.00 92.56 91 GLY A O 1
ATOM 711 N N . TRP A 1 92 ? -8.157 -2.222 -0.555 1.00 94.31 92 TRP A N 1
ATOM 712 C CA . TRP A 1 92 ? -7.037 -2.838 -1.251 1.00 94.31 92 TRP A CA 1
ATOM 713 C C . TRP A 1 92 ? -5.710 -2.373 -0.664 1.00 94.31 92 TRP A C 1
ATOM 715 O O . TRP A 1 92 ? -5.453 -1.175 -0.547 1.00 94.31 92 TRP A O 1
ATOM 725 N N . THR A 1 93 ? -4.846 -3.328 -0.329 1.00 94.75 93 THR A N 1
ATOM 726 C CA . THR A 1 93 ? -3.436 -3.060 -0.034 1.00 94.75 93 THR A CA 1
ATOM 727 C C . THR A 1 93 ? -2.652 -3.156 -1.335 1.00 94.75 93 THR A C 1
ATOM 729 O O . THR A 1 93 ? -2.514 -4.245 -1.889 1.00 94.75 93 THR A O 1
ATOM 732 N N . VAL A 1 94 ? -2.139 -2.033 -1.830 1.00 94.38 94 VAL A N 1
ATOM 733 C CA . VAL A 1 94 ? -1.358 -2.006 -3.070 1.00 94.38 94 VAL A CA 1
ATOM 734 C C . VAL A 1 94 ? 0.050 -2.521 -2.777 1.00 94.38 94 VAL A C 1
ATOM 736 O O . VAL A 1 94 ? 0.780 -1.915 -1.995 1.00 94.38 94 VAL A O 1
ATOM 739 N N . ILE A 1 95 ? 0.421 -3.641 -3.402 1.00 92.94 95 ILE A N 1
ATOM 740 C CA . ILE A 1 95 ? 1.759 -4.248 -3.271 1.00 92.94 95 ILE A CA 1
ATOM 741 C C . ILE A 1 95 ? 2.731 -3.782 -4.358 1.00 92.94 95 ILE A C 1
ATOM 743 O O . ILE A 1 95 ? 3.939 -3.830 -4.168 1.00 92.94 95 ILE A O 1
ATOM 747 N N . GLN A 1 96 ? 2.207 -3.336 -5.499 1.00 91.19 96 GLN A N 1
ATOM 748 C CA . GLN A 1 96 ? 2.978 -2.846 -6.632 1.00 91.19 96 GLN A CA 1
ATOM 749 C C . GLN A 1 96 ? 2.084 -1.912 -7.453 1.00 91.19 96 GLN A C 1
ATOM 751 O O . GLN A 1 96 ? 0.888 -2.169 -7.596 1.00 91.19 96 GLN A O 1
ATOM 756 N N . SER A 1 97 ? 2.648 -0.820 -7.967 1.00 89.31 97 SER A N 1
ATOM 757 C CA . SER A 1 97 ? 1.961 0.081 -8.894 1.00 89.31 97 SER A CA 1
ATOM 758 C C . SER A 1 97 ? 2.914 0.555 -9.979 1.00 89.31 97 SER A C 1
ATOM 760 O O . SER A 1 97 ? 4.085 0.793 -9.693 1.00 89.31 97 SER A O 1
ATOM 762 N N . ARG A 1 98 ? 2.398 0.748 -11.197 1.00 87.50 98 ARG A N 1
ATOM 763 C CA . ARG A 1 98 ? 3.135 1.343 -12.317 1.00 87.50 98 ARG A CA 1
ATOM 764 C C . ARG A 1 98 ? 2.338 2.483 -12.921 1.00 87.50 98 ARG A C 1
ATOM 766 O O . ARG A 1 98 ? 1.164 2.317 -13.244 1.00 87.50 98 ARG A O 1
ATOM 773 N N . THR A 1 99 ? 3.002 3.602 -13.139 1.00 86.19 99 THR A N 1
ATOM 774 C CA . THR A 1 99 ? 2.509 4.735 -13.907 1.00 86.19 99 THR A CA 1
ATOM 775 C C . THR A 1 99 ? 3.247 4.750 -15.237 1.00 86.19 99 THR A C 1
ATOM 777 O O . THR A 1 99 ? 4.473 4.826 -15.301 1.00 86.19 99 THR A O 1
ATOM 780 N N . LYS A 1 100 ? 2.501 4.645 -16.340 1.00 81.50 100 LYS A N 1
ATOM 781 C CA . LYS A 1 100 ? 3.099 4.645 -17.678 1.00 81.50 100 LYS A CA 1
ATOM 782 C C . LYS A 1 100 ? 3.933 5.918 -17.867 1.00 81.50 100 LYS A C 1
ATOM 784 O O . LYS A 1 100 ? 3.385 7.014 -17.852 1.00 81.50 100 LYS A O 1
ATOM 789 N N . GLY A 1 101 ? 5.234 5.748 -18.092 1.00 77.44 101 GLY A N 1
ATOM 790 C CA . GLY A 1 101 ? 6.156 6.849 -18.367 1.00 77.44 101 GLY A CA 1
ATOM 791 C C . GLY A 1 101 ? 6.822 7.481 -17.143 1.00 77.44 101 GLY A C 1
ATOM 792 O O . GLY A 1 101 ? 7.537 8.458 -17.334 1.00 77.44 101 GLY A O 1
ATOM 793 N N . ASP A 1 102 ? 6.645 6.953 -15.922 1.00 80.50 102 ASP A N 1
ATOM 794 C CA . ASP A 1 102 ? 7.481 7.379 -14.790 1.00 80.50 102 ASP A CA 1
ATOM 795 C C . ASP A 1 102 ? 8.863 6.699 -14.897 1.00 80.50 102 ASP A C 1
ATOM 797 O O . ASP A 1 102 ? 8.950 5.469 -14.828 1.00 80.50 102 ASP A O 1
ATOM 801 N N . PRO A 1 103 ? 9.964 7.454 -15.072 1.00 72.19 103 PRO A N 1
ATOM 802 C CA . PRO A 1 103 ? 11.308 6.880 -15.127 1.00 72.19 103 PRO A CA 1
ATOM 803 C C . PRO A 1 103 ? 11.734 6.202 -13.812 1.00 72.19 103 PRO A C 1
ATOM 805 O O . PRO A 1 103 ? 12.683 5.421 -13.814 1.00 72.19 103 PRO A O 1
ATOM 808 N N . ARG A 1 104 ? 11.034 6.448 -12.693 1.00 70.44 104 ARG A N 1
ATOM 809 C CA . ARG A 1 104 ? 11.254 5.766 -11.403 1.00 70.44 104 ARG A CA 1
ATOM 810 C C . ARG A 1 104 ? 10.645 4.358 -11.355 1.00 70.44 104 ARG A C 1
ATOM 812 O O . ARG A 1 104 ? 11.002 3.582 -10.469 1.00 70.44 104 ARG A O 1
ATOM 819 N N . ASP A 1 105 ? 9.818 3.999 -12.339 1.00 75.12 105 ASP A N 1
ATOM 820 C CA . ASP A 1 105 ? 9.167 2.688 -12.471 1.00 75.12 105 ASP A CA 1
ATOM 821 C C . ASP A 1 105 ? 9.996 1.691 -13.303 1.00 75.12 105 ASP A C 1
ATOM 823 O O . ASP A 1 105 ? 9.451 0.830 -14.004 1.00 75.12 105 ASP A O 1
ATOM 827 N N . ALA A 1 106 ? 11.326 1.790 -13.251 1.00 81.81 106 ALA A N 1
ATOM 828 C CA . ALA A 1 106 ? 12.206 0.732 -13.733 1.00 81.81 106 ALA A CA 1
ATOM 829 C C . ALA A 1 106 ? 12.136 -0.470 -12.772 1.00 81.81 106 ALA A C 1
ATOM 831 O O . ALA A 1 106 ? 12.491 -0.366 -11.595 1.00 81.81 106 ALA A O 1
ATOM 832 N N . PHE A 1 107 ? 11.655 -1.605 -13.288 1.00 87.50 107 PHE A N 1
ATOM 833 C CA . PHE A 1 107 ? 11.561 -2.894 -12.583 1.00 87.50 107 PHE A CA 1
ATOM 834 C C . PHE A 1 107 ? 12.727 -3.834 -12.930 1.00 87.50 107 PHE A C 1
ATOM 836 O O . PHE A 1 107 ? 12.773 -4.9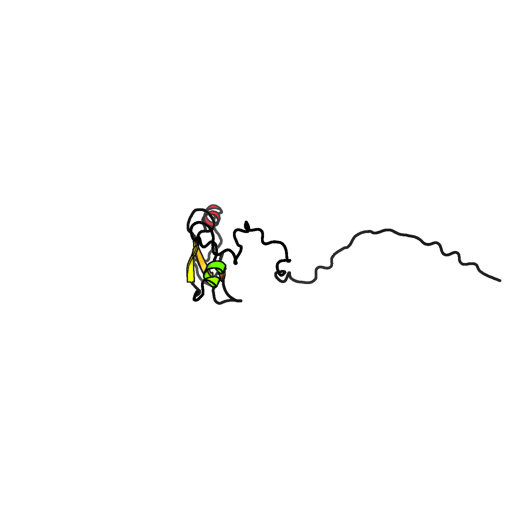68 -12.466 1.00 87.50 107 PHE A O 1
ATOM 843 N N . ASP A 1 108 ? 13.687 -3.387 -13.733 1.00 90.56 108 ASP A N 1
ATOM 844 C CA . ASP A 1 108 ? 14.943 -4.115 -13.886 1.00 90.56 108 ASP A CA 1
ATOM 845 C C . ASP A 1 108 ? 15.843 -3.779 -12.691 1.00 90.56 108 ASP A C 1
ATOM 847 O O . ASP A 1 108 ? 16.482 -2.727 -12.656 1.00 90.56 108 ASP A O 1
ATOM 851 N N . ARG A 1 109 ? 15.761 -4.606 -11.645 1.00 90.12 109 ARG A N 1
ATOM 852 C CA . ARG A 1 109 ? 16.425 -4.399 -10.353 1.00 90.12 109 ARG A CA 1
ATOM 853 C C . ARG A 1 109 ? 17.021 -5.697 -9.839 1.00 90.12 109 ARG A C 1
ATOM 855 O O . ARG A 1 109 ? 16.573 -6.790 -10.187 1.00 90.12 109 ARG A O 1
ATOM 862 N N . SER A 1 110 ? 18.018 -5.571 -8.973 1.00 95.50 110 SER A N 1
ATOM 863 C CA . SER A 1 110 ? 18.644 -6.713 -8.317 1.00 95.50 110 SER A CA 1
ATOM 864 C C . SER A 1 110 ? 17.674 -7.428 -7.370 1.00 95.50 110 SER A C 1
ATOM 866 O O . SER A 1 110 ? 16.715 -6.850 -6.854 1.00 95.50 110 SER A O 1
ATOM 868 N N . TYR A 1 111 ? 17.964 -8.696 -7.074 1.00 95.50 111 TYR A N 1
ATOM 869 C CA . TYR A 1 111 ? 17.204 -9.480 -6.095 1.00 95.50 111 TYR A CA 1
ATOM 870 C C . TYR A 1 111 ? 17.094 -8.773 -4.732 1.00 95.50 111 TYR A C 1
ATOM 872 O O . TYR A 1 111 ? 16.028 -8.743 -4.125 1.00 95.50 111 TYR A O 1
ATOM 880 N N . GLN A 1 112 ? 18.187 -8.160 -4.272 1.00 96.81 112 GLN A N 1
ATOM 881 C CA . GLN A 1 112 ? 18.260 -7.502 -2.964 1.00 96.81 112 GLN A CA 1
ATOM 882 C C . GLN A 1 112 ? 17.380 -6.248 -2.887 1.00 96.81 112 GLN A C 1
ATOM 884 O O . GLN A 1 112 ? 16.902 -5.900 -1.809 1.00 96.81 112 GLN A O 1
ATOM 889 N N . GLU A 1 113 ? 17.174 -5.552 -4.008 1.00 93.19 113 GLU A N 1
ATOM 890 C CA . GLU A 1 113 ? 16.239 -4.426 -4.080 1.00 93.19 113 GLU A CA 1
ATOM 891 C C . GLU A 1 113 ? 14.795 -4.915 -3.987 1.00 93.19 113 GLU A C 1
ATOM 893 O O . GLU A 1 113 ? 14.020 -4.372 -3.208 1.00 93.19 113 GLU A O 1
ATOM 898 N N . TYR A 1 114 ? 14.456 -5.992 -4.698 1.00 92.44 114 TYR A N 1
ATOM 899 C CA . TYR A 1 114 ? 13.133 -6.610 -4.610 1.00 92.44 114 TYR A CA 1
ATOM 900 C C . TYR A 1 114 ? 12.811 -7.169 -3.222 1.00 92.44 114 TYR A C 1
ATOM 902 O O . TYR A 1 114 ? 11.676 -7.058 -2.767 1.00 92.44 114 TYR A O 1
ATOM 910 N N . GLU A 1 115 ? 13.796 -7.757 -2.544 1.00 92.25 115 GLU A N 1
ATOM 911 C CA . GLU A 1 115 ? 13.632 -8.281 -1.185 1.00 92.25 115 GLU A CA 1
ATOM 912 C C . GLU A 1 115 ? 13.332 -7.168 -0.169 1.00 92.25 115 GLU A C 1
ATOM 914 O O . GLU A 1 115 ? 12.549 -7.366 0.761 1.00 92.25 115 GLU A O 1
ATOM 919 N N . LYS A 1 116 ? 13.938 -5.988 -0.347 1.00 90.25 116 LYS A N 1
ATOM 920 C CA . LYS A 1 116 ? 13.733 -4.830 0.537 1.00 90.25 116 LYS A CA 1
ATOM 921 C C . LYS A 1 116 ? 12.447 -4.061 0.231 1.00 90.25 116 LYS A C 1
ATOM 923 O O . LYS A 1 116 ? 11.876 -3.494 1.167 1.00 90.25 116 LYS A O 1
ATOM 928 N N . GLY A 1 117 ? 11.996 -4.093 -1.026 1.00 87.19 117 GLY A N 1
ATOM 929 C CA . GLY A 1 117 ? 10.839 -3.341 -1.521 1.00 87.19 117 GLY A CA 1
ATOM 930 C C . GLY A 1 117 ? 11.207 -1.951 -2.018 1.00 87.19 117 GLY A C 1
ATOM 931 O O . GLY A 1 117 ? 11.845 -1.192 -1.254 1.00 87.19 117 GLY A O 1
#

Sequence (117 aa):
MFVAVLFIPVVAGNVFMESSFRRVPEITERQDGPRKTYMLFDPCNTNKPGNRTINCSQIQRKKNSTSGVYTIHPLNNPVKVRCDMTSDGGGWTVIQSRTKGDPRDAFDRSYQEYEKG

Radius of gyration: 26.39 Å; chains: 1; bounding box: 56×76×57 Å

InterPro domains:
  IPR002181 Fibrinogen, alpha/beta/gamma chain, C-terminal globular domain [PF00147] (55-117)
  IPR002181 Fibrinogen, alpha/beta/gamma chain, C-terminal globular domain [PS51406] (47-117)
  IPR014716 Fibrinogen, alpha/beta/gamma chain, C-terminal globular, subdomain 1 [G3DSA:3.90.215.10] (18-117)
  IPR036056 Fibrinogen-like, C-terminal [SSF56496] (44-117)
  IPR050373 Fibrinogen C-terminal domain-containing protein [PTHR19143] (53-117)

Foldseek 3Di:
DDDDDDDDDPPDDDDDDDDPDPDDDPPPDPPPDDPPPPPLPPLPPCPDPPSFAQFQSVVLVVPDDAFAWDWHDSDHDTDIFTWACDPPNTRDTDPDDDDPPDPVPDPPDDPVVVVVD

pLDDT: mean 72.88, std 21.05, range [35.31, 96.81]

Secondary structure (DSSP, 8-state):
----------------------S--------S----TT-TT-TT----TTT---SHHHHHHTS---SEEEEE-SSSS-EEEEEESSGGGS-EEES----TT-TT------HHHHHH-

Organism: Ixodes ricinus (NCBI:txid34613)